Protein AF-A0A2Z6DQY0-F1 (afdb_monomer_lite)

Secondary structure (DSSP, 8-state):
-HHHHHHHHHHHHHHHH-HHHHHHHHHHHHHHHHHHHHHHHHHHHHHHHHHHHH-

Organism: NCBI:txid61126

Radius of gyration: 16.71 Å; chains: 1; bounding box: 39×11×44 Å

pLDDT: mean 96.26, std 3.22, range [75.31, 98.06]

Foldseek 3Di:
DVVLVVLVVVLVVCCVPPVVVSVVSVVVSVVVVVVVVVVVVVVVVVVVVVVVVVD

InterPro domains:
  IPR035908 ATP synthase, F0 complex, subunit A superfamily [SSF81336] (1-55)

Sequence (55 aa):
HLLIQLIATAVFVLLPMMPTVAILTATVLFLLTLLEVAVAMIQAYVFVLLLSLYL

Structure (mmCIF, N/CA/C/O backbone):
data_AF-A0A2Z6DQY0-F1
#
_entry.id   AF-A0A2Z6DQY0-F1
#
loop_
_atom_site.group_PDB
_atom_site.id
_atom_site.type_symbol
_atom_site.label_atom_id
_atom_site.label_alt_id
_atom_site.label_comp_id
_atom_site.label_asym_id
_atom_site.label_entity_id
_atom_site.label_seq_id
_atom_site.pdbx_PDB_ins_code
_atom_site.Cartn_x
_atom_site.Cartn_y
_atom_site.Cartn_z
_atom_site.occupancy
_atom_site.B_iso_or_equiv
_atom_site.auth_seq_id
_atom_site.auth_comp_id
_atom_site.auth_asym_id
_atom_site.auth_atom_id
_atom_site.pdbx_PDB_model_num
ATOM 1 N N . HIS A 1 1 ? -7.305 -0.089 -1.324 1.00 91.06 1 HIS A N 1
ATOM 2 C CA . HIS A 1 1 ? -7.620 -0.823 -2.581 1.00 91.06 1 HIS A CA 1
ATOM 3 C C . HIS A 1 1 ? -7.167 -0.156 -3.891 1.00 91.06 1 HIS A C 1
ATOM 5 O O . HIS A 1 1 ? -6.354 -0.757 -4.583 1.00 91.06 1 HIS A O 1
ATOM 11 N N . LEU A 1 2 ? -7.637 1.049 -4.266 1.00 95.25 2 LEU A N 1
ATOM 12 C CA . LEU A 1 2 ? -7.316 1.662 -5.580 1.00 95.25 2 LEU A CA 1
ATOM 13 C C . LEU A 1 2 ? -5.805 1.853 -5.811 1.00 95.25 2 LEU A C 1
ATOM 15 O O . LEU A 1 2 ? -5.296 1.557 -6.888 1.00 95.25 2 LEU A O 1
ATOM 19 N N . LEU A 1 3 ? -5.072 2.275 -4.779 1.00 95.44 3 LEU A N 1
ATOM 20 C CA . LEU A 1 3 ? -3.615 2.433 -4.825 1.00 95.44 3 LEU A CA 1
ATOM 21 C C . LEU A 1 3 ? -2.907 1.108 -5.171 1.00 95.44 3 LEU A C 1
ATOM 23 O O . LEU A 1 3 ? -2.053 1.080 -6.053 1.00 95.44 3 LEU A O 1
ATOM 27 N N . ILE A 1 4 ? -3.314 0.002 -4.538 1.00 97.06 4 ILE A N 1
ATOM 28 C CA . ILE A 1 4 ? -2.767 -1.341 -4.801 1.00 97.06 4 ILE A CA 1
ATOM 29 C C . ILE A 1 4 ? -2.990 -1.724 -6.266 1.00 97.06 4 ILE A C 1
ATOM 31 O O . ILE A 1 4 ? -2.081 -2.242 -6.906 1.00 97.06 4 ILE A O 1
ATOM 35 N N . GLN A 1 5 ? -4.163 -1.415 -6.823 1.00 97.12 5 GLN A N 1
ATOM 36 C CA . GLN A 1 5 ? -4.457 -1.685 -8.228 1.00 97.12 5 GLN A CA 1
ATOM 37 C C . GLN A 1 5 ? -3.562 -0.874 -9.176 1.00 97.12 5 GLN A C 1
ATOM 39 O O . GLN A 1 5 ? -3.039 -1.438 -10.132 1.00 97.12 5 GLN A O 1
ATOM 44 N N . LEU A 1 6 ? -3.337 0.415 -8.899 1.00 97.69 6 LEU A N 1
ATOM 45 C CA . LEU A 1 6 ? -2.444 1.257 -9.706 1.00 97.69 6 LEU A CA 1
ATOM 46 C C . LEU A 1 6 ? -0.980 0.798 -9.644 1.00 97.69 6 LEU A C 1
ATOM 48 O O . LEU A 1 6 ? -0.275 0.836 -10.648 1.00 97.69 6 LEU A O 1
ATOM 52 N N . ILE A 1 7 ? -0.508 0.341 -8.483 1.00 97.06 7 ILE A N 1
ATOM 53 C CA . ILE A 1 7 ? 0.855 -0.195 -8.368 1.00 97.06 7 ILE A CA 1
ATOM 54 C C . ILE A 1 7 ? 0.956 -1.566 -9.041 1.00 97.06 7 ILE A C 1
ATOM 56 O O . ILE A 1 7 ? 1.950 -1.837 -9.709 1.00 97.06 7 ILE A O 1
ATOM 60 N N . ALA A 1 8 ? -0.074 -2.409 -8.947 1.00 97.50 8 ALA A N 1
ATOM 61 C CA . ALA A 1 8 ? -0.102 -3.686 -9.652 1.00 97.50 8 ALA A CA 1
ATOM 62 C C . ALA A 1 8 ? -0.004 -3.498 -11.174 1.00 97.50 8 ALA A C 1
ATOM 64 O O . ALA A 1 8 ? 0.785 -4.184 -11.821 1.00 97.50 8 ALA A O 1
ATOM 65 N N . THR A 1 9 ? -0.733 -2.537 -11.756 1.00 97.44 9 THR A N 1
ATOM 66 C CA . THR A 1 9 ? -0.602 -2.236 -13.191 1.00 97.44 9 THR A CA 1
ATOM 67 C C . THR A 1 9 ? 0.775 -1.670 -13.535 1.00 97.44 9 THR A C 1
ATOM 69 O O . THR A 1 9 ? 1.342 -2.057 -14.557 1.00 97.44 9 THR A O 1
ATOM 72 N N . ALA A 1 10 ? 1.359 -0.832 -12.671 1.00 96.56 10 ALA A N 1
ATOM 73 C CA . ALA A 1 10 ? 2.720 -0.333 -12.856 1.00 96.56 10 ALA A CA 1
ATOM 74 C C . ALA A 1 10 ? 3.761 -1.468 -12.897 1.00 96.56 10 ALA A C 1
ATOM 76 O O . ALA A 1 10 ? 4.631 -1.447 -13.763 1.00 96.56 10 ALA A O 1
ATOM 77 N N . VAL A 1 11 ? 3.649 -2.494 -12.043 1.00 97.44 11 VAL A N 1
ATOM 78 C CA . VAL A 1 11 ? 4.553 -3.664 -12.060 1.00 97.44 11 VAL A CA 1
ATOM 79 C C . VAL A 1 11 ? 4.519 -4.375 -13.418 1.00 97.44 11 VAL A C 1
ATOM 81 O O . VAL A 1 11 ? 5.574 -4.656 -13.985 1.00 97.44 11 VAL A O 1
ATOM 84 N N . PHE A 1 12 ? 3.329 -4.615 -13.982 1.00 96.56 12 PHE A N 1
ATOM 85 C CA . PHE A 1 12 ? 3.197 -5.270 -15.291 1.00 96.56 12 PHE A CA 1
ATOM 86 C C . PHE A 1 12 ? 3.752 -4.427 -16.443 1.00 96.56 12 PHE A C 1
ATOM 88 O O . PHE A 1 12 ? 4.371 -4.970 -17.355 1.00 96.56 12 PHE A O 1
ATOM 95 N N . VAL A 1 13 ? 3.566 -3.106 -16.392 1.00 97.06 13 VAL A N 1
ATOM 96 C CA . VAL A 1 13 ? 4.097 -2.174 -17.398 1.00 97.06 13 VAL A CA 1
ATOM 97 C C . VAL A 1 13 ? 5.624 -2.078 -17.315 1.00 97.06 13 VAL A C 1
ATOM 99 O O . VAL A 1 13 ? 6.297 -2.013 -18.342 1.00 97.06 13 VAL A O 1
ATOM 102 N N . LEU A 1 14 ? 6.191 -2.107 -16.107 1.00 95.75 14 LEU A N 1
ATOM 103 C CA . LEU A 1 14 ? 7.634 -2.002 -15.896 1.00 95.75 14 LEU A CA 1
ATOM 104 C C . LEU A 1 14 ? 8.384 -3.306 -16.183 1.00 95.75 14 LEU A C 1
ATOM 106 O O . LEU A 1 14 ? 9.568 -3.240 -16.498 1.00 95.75 14 LEU A O 1
ATOM 110 N N . LEU A 1 15 ? 7.733 -4.471 -16.115 1.00 94.19 15 LEU A N 1
ATOM 111 C CA . LEU A 1 15 ? 8.374 -5.776 -16.312 1.00 94.19 15 LEU A CA 1
ATOM 112 C C . LEU A 1 15 ? 9.180 -5.882 -17.629 1.00 94.19 15 LEU A C 1
ATOM 114 O O . LEU A 1 15 ? 10.348 -6.264 -17.555 1.00 94.19 15 LEU A O 1
ATOM 118 N N . PRO A 1 16 ? 8.636 -5.523 -18.815 1.00 93.62 16 PRO A N 1
ATOM 119 C CA . PRO A 1 16 ? 9.402 -5.565 -20.062 1.00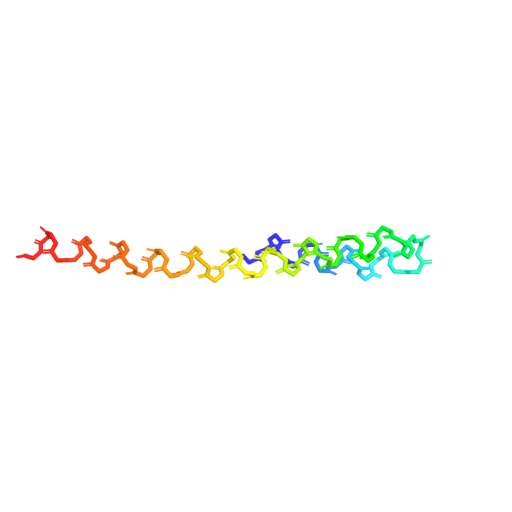 93.62 16 PRO A CA 1
ATOM 120 C C . PRO A 1 16 ? 10.363 -4.379 -20.250 1.00 93.62 16 PRO A C 1
ATOM 122 O O . PRO A 1 16 ? 11.296 -4.491 -21.038 1.00 93.62 16 PRO A O 1
ATOM 125 N N . MET A 1 17 ? 10.148 -3.243 -19.570 1.00 95.88 17 MET A N 1
ATOM 126 C CA . MET A 1 17 ? 10.946 -2.022 -19.778 1.00 95.88 17 MET A CA 1
ATOM 127 C C . MET A 1 17 ? 12.138 -1.906 -18.822 1.00 95.88 17 MET A C 1
ATOM 129 O O . MET A 1 17 ? 13.237 -1.544 -19.231 1.00 95.88 17 MET A O 1
ATOM 133 N N . MET A 1 18 ? 11.923 -2.175 -17.535 1.00 96.44 18 MET A N 1
ATOM 134 C CA . MET A 1 18 ? 12.901 -2.006 -16.457 1.00 96.44 18 MET A CA 1
ATOM 135 C C . MET A 1 18 ? 12.728 -3.118 -15.401 1.00 96.44 18 MET A C 1
ATOM 137 O O . MET A 1 18 ? 12.187 -2.860 -14.320 1.00 96.44 18 MET A O 1
ATOM 141 N N . PRO A 1 19 ? 13.214 -4.349 -15.663 1.00 92.69 19 PRO A N 1
ATOM 142 C CA . PRO A 1 19 ? 12.964 -5.517 -14.810 1.00 92.69 19 PRO A CA 1
ATOM 143 C C . PRO A 1 19 ? 13.390 -5.327 -13.347 1.00 92.69 19 PRO A C 1
ATOM 145 O O . PRO A 1 19 ? 12.668 -5.712 -12.430 1.00 92.69 19 PRO A O 1
ATOM 148 N N . THR A 1 20 ? 14.531 -4.675 -13.101 1.00 96.50 20 THR A N 1
ATOM 149 C CA . THR A 1 20 ? 15.021 -4.404 -11.739 1.00 96.50 20 THR A CA 1
ATOM 150 C C . THR A 1 20 ? 14.062 -3.505 -10.955 1.00 96.50 20 THR A C 1
ATOM 152 O O . THR A 1 20 ? 13.782 -3.763 -9.786 1.00 96.50 20 THR A O 1
ATOM 155 N N . VAL A 1 21 ? 13.512 -2.469 -11.598 1.00 96.94 21 VAL A N 1
ATOM 156 C CA . VAL A 1 21 ? 12.538 -1.560 -10.971 1.00 96.94 21 VAL A CA 1
ATOM 157 C C . VAL A 1 21 ? 11.195 -2.266 -10.779 1.00 96.94 21 VAL A C 1
ATOM 159 O O . VAL A 1 21 ? 10.548 -2.072 -9.751 1.00 96.94 21 VAL A O 1
ATOM 162 N N . ALA A 1 22 ? 10.797 -3.128 -11.720 1.00 97.12 22 ALA A N 1
ATOM 163 C CA . ALA A 1 22 ? 9.592 -3.950 -11.611 1.00 97.12 22 ALA A CA 1
ATOM 164 C C . ALA A 1 22 ? 9.635 -4.880 -10.384 1.00 97.12 22 ALA A C 1
ATOM 166 O O . ALA A 1 22 ? 8.659 -4.978 -9.646 1.00 97.12 22 ALA A O 1
ATOM 167 N N . ILE A 1 23 ? 10.783 -5.509 -10.109 1.00 97.25 23 ILE A N 1
ATOM 168 C CA . ILE A 1 23 ? 10.956 -6.364 -8.924 1.00 97.25 23 ILE A CA 1
ATOM 169 C C . ILE A 1 23 ? 10.870 -5.536 -7.636 1.00 97.25 23 ILE A C 1
ATOM 171 O O . ILE A 1 23 ? 10.152 -5.913 -6.713 1.00 97.25 23 ILE A O 1
ATOM 175 N N . LEU A 1 24 ? 11.543 -4.381 -7.572 1.00 97.88 24 LEU A N 1
ATOM 176 C CA . LEU A 1 24 ? 11.464 -3.499 -6.400 1.00 97.88 24 LEU A CA 1
ATOM 177 C C . LEU A 1 24 ? 10.031 -3.002 -6.149 1.00 97.88 24 LEU A C 1
ATOM 179 O O . LEU A 1 24 ? 9.564 -3.001 -5.011 1.00 97.88 24 LEU A O 1
ATOM 183 N N . THR A 1 25 ? 9.311 -2.621 -7.207 1.00 96.62 25 THR A N 1
ATOM 184 C CA . THR A 1 25 ? 7.905 -2.195 -7.108 1.00 96.62 25 THR A CA 1
ATOM 185 C C . THR A 1 25 ? 6.968 -3.347 -6.734 1.00 96.62 25 THR A C 1
ATOM 187 O O . THR A 1 25 ? 6.033 -3.126 -5.967 1.00 96.62 25 THR A O 1
ATOM 190 N N . ALA A 1 26 ? 7.247 -4.583 -7.160 1.00 96.69 26 ALA A N 1
ATOM 191 C CA . ALA A 1 26 ? 6.521 -5.772 -6.708 1.00 96.69 26 ALA A CA 1
ATOM 192 C C . ALA A 1 26 ? 6.732 -6.050 -5.207 1.00 96.69 26 ALA A C 1
ATOM 194 O O . ALA A 1 26 ? 5.778 -6.396 -4.508 1.00 96.69 26 ALA A O 1
ATOM 195 N N . THR A 1 27 ? 7.939 -5.827 -4.677 1.00 97.94 27 THR A N 1
ATOM 196 C CA . THR A 1 27 ? 8.198 -5.903 -3.229 1.00 97.94 27 THR A CA 1
ATOM 197 C C . THR A 1 27 ? 7.379 -4.864 -2.462 1.00 97.94 27 THR A C 1
ATOM 199 O O . THR A 1 27 ? 6.776 -5.185 -1.440 1.00 97.94 27 THR A O 1
ATOM 202 N N . VAL A 1 28 ? 7.295 -3.627 -2.965 1.00 97.50 28 VAL A N 1
ATOM 203 C CA . VAL A 1 28 ? 6.443 -2.583 -2.367 1.00 97.50 28 VAL A CA 1
ATOM 204 C C . VAL A 1 28 ? 4.969 -2.984 -2.410 1.00 97.50 28 VAL A C 1
ATOM 206 O O . VAL A 1 28 ? 4.276 -2.842 -1.405 1.00 97.50 28 VAL A O 1
ATOM 209 N N . LEU A 1 29 ? 4.490 -3.526 -3.534 1.00 97.81 29 LEU A N 1
ATOM 210 C CA . LEU A 1 29 ? 3.122 -4.032 -3.662 1.00 97.81 29 LEU A CA 1
ATOM 211 C C . LEU A 1 29 ? 2.820 -5.090 -2.593 1.00 97.81 29 LEU A C 1
ATOM 213 O O . LEU A 1 29 ? 1.796 -4.996 -1.922 1.00 97.81 29 LEU A O 1
ATOM 217 N N . PHE A 1 30 ? 3.730 -6.044 -2.378 1.00 97.75 30 PHE A N 1
ATOM 218 C CA . PHE A 1 30 ? 3.593 -7.050 -1.325 1.00 97.75 30 PHE A CA 1
ATOM 219 C C . PHE A 1 30 ? 3.475 -6.412 0.068 1.00 97.75 30 PHE A C 1
ATOM 221 O O . PHE A 1 30 ? 2.533 -6.710 0.805 1.00 97.75 30 PHE A O 1
ATOM 228 N N . LEU A 1 31 ? 4.361 -5.473 0.413 1.00 98.06 31 LEU A N 1
ATOM 229 C CA . LEU A 1 31 ? 4.296 -4.765 1.697 1.00 98.06 31 LEU A CA 1
ATOM 230 C C . LEU A 1 31 ? 2.981 -3.990 1.871 1.00 98.06 31 LEU A C 1
ATOM 232 O O . LEU A 1 31 ? 2.404 -3.990 2.957 1.00 98.06 31 LEU A O 1
ATOM 236 N N . LEU A 1 32 ? 2.465 -3.376 0.803 1.00 97.38 32 LEU A N 1
ATOM 237 C CA . LEU A 1 32 ? 1.181 -2.674 0.836 1.00 97.38 32 LEU A CA 1
ATOM 238 C C . LEU A 1 32 ? -0.004 -3.616 1.060 1.00 97.38 32 LEU A C 1
ATOM 240 O O . LEU A 1 32 ? -0.956 -3.223 1.729 1.00 97.38 32 LEU A O 1
ATOM 244 N N . THR A 1 33 ? 0.042 -4.855 0.560 1.00 96.81 33 THR A N 1
ATOM 245 C CA . THR A 1 33 ? -1.019 -5.834 0.858 1.00 96.81 33 THR A CA 1
ATOM 246 C C . THR A 1 33 ? -1.052 -6.213 2.337 1.00 96.81 33 THR A C 1
ATOM 248 O O . THR A 1 33 ? -2.133 -6.290 2.916 1.00 96.81 33 THR A O 1
ATOM 251 N N . LEU A 1 34 ? 0.113 -6.367 2.977 1.00 97.88 34 LEU A N 1
ATOM 252 C CA . LEU A 1 34 ? 0.196 -6.594 4.423 1.00 97.88 34 LEU A CA 1
ATOM 253 C C . LEU A 1 34 ? -0.341 -5.392 5.207 1.00 97.88 34 LEU A C 1
ATOM 255 O O . LEU A 1 34 ? -1.079 -5.566 6.177 1.00 97.88 34 LEU A O 1
ATOM 259 N N . LEU A 1 35 ? -0.010 -4.175 4.766 1.00 97.25 35 LEU A N 1
ATOM 260 C CA . LEU A 1 35 ? -0.512 -2.953 5.388 1.00 97.25 35 LEU A CA 1
ATOM 261 C C . LEU A 1 35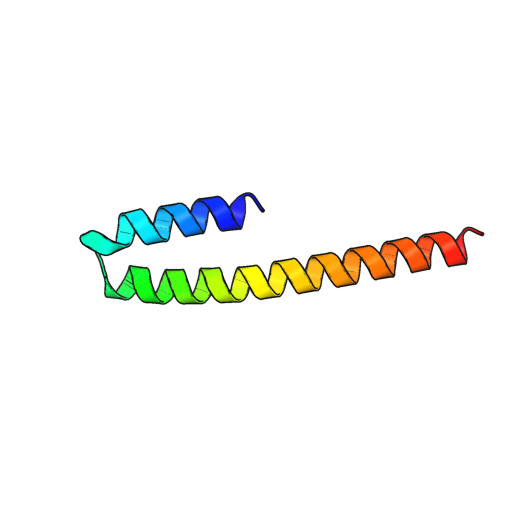 ? -2.039 -2.830 5.272 1.00 97.25 35 LEU A C 1
ATOM 263 O O . LEU A 1 35 ? -2.683 -2.467 6.250 1.00 97.25 35 LEU A O 1
ATOM 267 N N . GLU A 1 36 ? -2.631 -3.171 4.126 1.00 97.62 36 GLU A N 1
ATOM 268 C CA . GLU A 1 36 ? -4.090 -3.143 3.938 1.00 97.62 36 GLU A CA 1
ATOM 269 C C . GLU A 1 36 ? -4.802 -4.081 4.925 1.00 97.62 36 GLU A C 1
ATOM 271 O O . GLU A 1 36 ? -5.813 -3.709 5.520 1.00 97.62 36 GLU A O 1
ATOM 276 N N . VAL A 1 37 ? -4.245 -5.277 5.153 1.00 97.00 37 VAL A N 1
ATOM 277 C CA . VAL A 1 37 ? -4.769 -6.217 6.154 1.00 97.00 37 VAL A CA 1
ATOM 278 C C . VAL A 1 37 ? -4.664 -5.622 7.557 1.00 97.00 37 VAL A C 1
ATOM 280 O O . VAL A 1 37 ? -5.631 -5.673 8.315 1.00 97.00 37 VAL A O 1
ATOM 283 N N . ALA A 1 38 ? -3.528 -5.013 7.906 1.00 97.81 38 ALA A N 1
ATOM 284 C CA . ALA A 1 38 ? 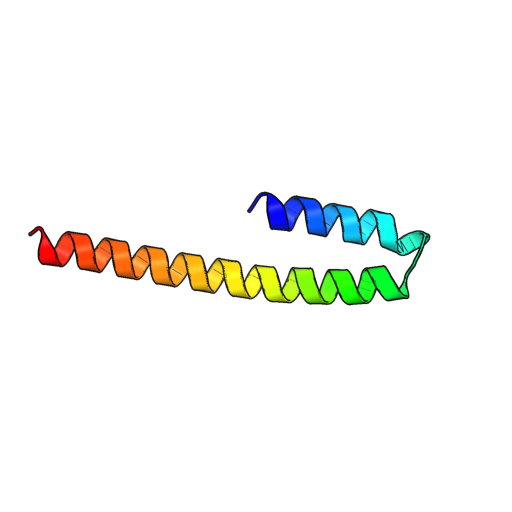-3.359 -4.362 9.203 1.00 97.81 38 ALA A CA 1
ATOM 285 C C . ALA A 1 38 ? -4.383 -3.231 9.417 1.00 97.81 38 ALA A C 1
ATOM 287 O O . ALA A 1 38 ? -5.009 -3.157 10.474 1.00 97.81 38 ALA A O 1
ATOM 288 N N . VAL A 1 39 ? -4.612 -2.394 8.401 1.00 97.75 39 VAL A N 1
ATOM 289 C CA . VAL A 1 39 ? -5.620 -1.325 8.441 1.00 97.75 39 VAL A CA 1
ATOM 290 C C . VAL A 1 39 ? -7.029 -1.899 8.602 1.00 97.75 39 VAL A C 1
ATOM 292 O O . VAL A 1 39 ? -7.797 -1.390 9.417 1.00 97.75 39 VAL A O 1
ATOM 295 N N . ALA A 1 40 ? -7.364 -2.987 7.901 1.00 97.19 40 ALA A N 1
ATOM 296 C CA . ALA A 1 40 ? -8.659 -3.652 8.040 1.00 97.19 40 ALA A CA 1
ATOM 297 C C . ALA A 1 40 ? -8.888 -4.198 9.462 1.00 97.19 40 ALA A C 1
ATOM 299 O O . ALA A 1 40 ? -9.968 -4.012 10.027 1.00 97.19 40 ALA A O 1
ATOM 300 N N . MET A 1 41 ? -7.866 -4.812 10.070 1.00 97.88 41 MET A N 1
ATOM 301 C CA . MET A 1 41 ? -7.934 -5.306 11.451 1.00 97.88 41 MET A CA 1
ATOM 302 C C . MET A 1 41 ? -8.146 -4.170 12.456 1.00 97.88 41 MET A C 1
ATOM 304 O O . MET A 1 41 ? -8.990 -4.278 13.346 1.00 97.88 41 MET A O 1
ATOM 308 N N . ILE A 1 42 ? -7.417 -3.061 12.296 1.00 97.69 42 ILE A N 1
ATOM 309 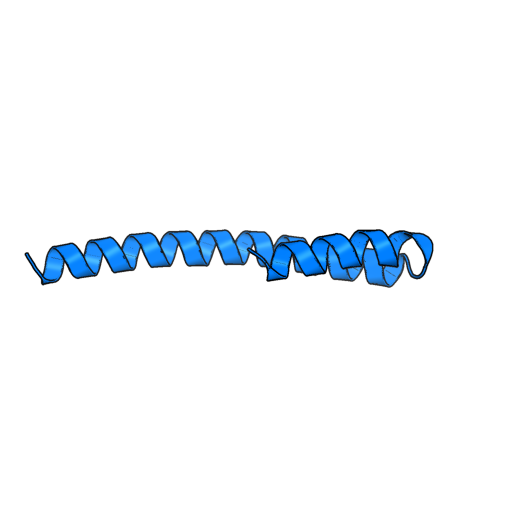C CA . ILE A 1 42 ? -7.571 -1.879 13.152 1.00 97.69 42 ILE A CA 1
ATOM 310 C C . ILE A 1 42 ? -8.972 -1.290 12.994 1.00 97.69 42 ILE A C 1
ATOM 312 O O . ILE A 1 42 ? -9.614 -0.974 13.993 1.00 97.69 42 ILE A O 1
ATOM 316 N N . GLN A 1 43 ? -9.481 -1.189 11.766 1.00 97.38 43 GLN A N 1
ATOM 317 C CA . GLN A 1 43 ? -10.809 -0.638 11.527 1.00 97.38 43 GLN A CA 1
ATOM 318 C C . G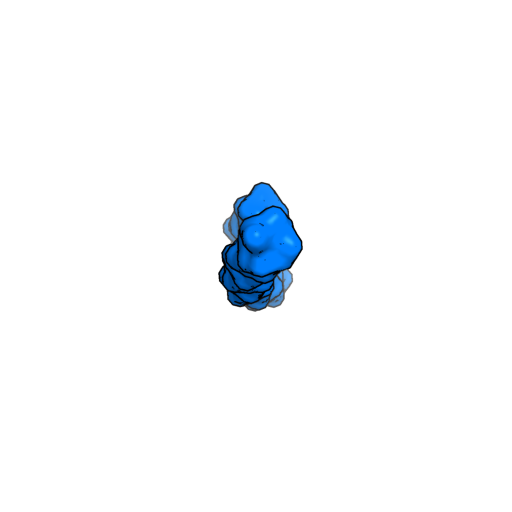LN A 1 43 ? -11.913 -1.477 12.183 1.00 97.38 43 GLN A C 1
ATOM 320 O O . GLN A 1 43 ? -12.830 -0.918 12.784 1.00 97.38 43 GLN A O 1
ATOM 325 N N . ALA A 1 44 ? -11.808 -2.807 12.127 1.00 97.81 44 ALA A N 1
ATOM 326 C CA . ALA A 1 44 ? -12.732 -3.695 12.827 1.00 97.81 44 ALA A CA 1
ATOM 327 C C . ALA A 1 44 ? -12.673 -3.494 14.352 1.00 97.81 44 ALA A C 1
ATOM 329 O O . ALA A 1 44 ? -13.714 -3.380 14.998 1.00 97.81 44 ALA A O 1
ATOM 330 N N . TYR A 1 45 ? -11.468 -3.387 14.924 1.00 98.00 45 TYR A N 1
ATOM 331 C CA . TYR A 1 45 ? -11.286 -3.141 16.358 1.00 98.00 45 TYR A CA 1
ATOM 332 C C . TYR A 1 45 ? -11.882 -1.800 16.800 1.00 98.00 45 TYR A C 1
ATOM 334 O O . TYR A 1 45 ? -12.626 -1.746 17.777 1.00 98.00 45 TYR A O 1
ATOM 342 N N . VAL A 1 46 ? -11.594 -0.721 16.068 1.00 97.44 46 VAL A N 1
ATOM 343 C CA . VAL A 1 46 ? -12.104 0.618 16.386 1.00 97.44 46 VAL A CA 1
ATOM 344 C C . VAL A 1 46 ? -13.628 0.655 16.288 1.00 97.44 46 VAL A C 1
ATOM 346 O O . VAL A 1 46 ? -14.271 1.235 17.156 1.00 97.44 46 VAL A O 1
ATOM 349 N N . PHE A 1 47 ? -14.226 -0.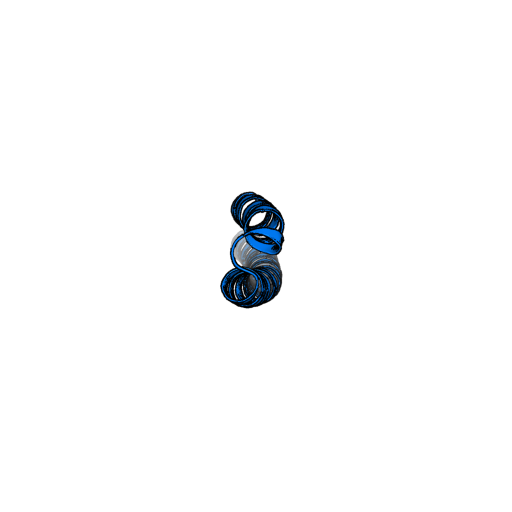007 15.293 1.00 97.69 47 PHE A N 1
ATOM 350 C CA . PHE A 1 47 ? -15.682 -0.104 15.185 1.00 97.69 47 PHE A CA 1
ATOM 351 C C . PHE A 1 47 ? -16.311 -0.806 16.396 1.00 97.69 47 PHE A C 1
ATOM 353 O O . PHE A 1 47 ? -17.274 -0.295 16.968 1.00 97.69 47 PHE A O 1
ATOM 360 N N . VAL A 1 48 ? -15.740 -1.936 16.826 1.00 97.56 48 VAL A N 1
ATOM 361 C CA . VAL A 1 48 ? -16.205 -2.652 18.024 1.00 97.56 48 VAL A CA 1
ATOM 362 C C . VAL A 1 48 ? -16.039 -1.790 19.274 1.00 97.56 48 VAL A C 1
ATOM 364 O O . VAL A 1 48 ? -16.962 -1.706 20.076 1.00 97.56 48 VAL A O 1
ATOM 367 N N . LEU A 1 49 ? -14.903 -1.109 19.430 1.00 96.75 49 LEU A N 1
ATOM 368 C CA . LEU A 1 49 ? -14.665 -0.214 20.561 1.00 96.75 49 LEU A CA 1
ATOM 369 C C . LEU A 1 49 ? -15.699 0.919 20.619 1.00 96.75 49 LEU A C 1
ATOM 371 O O . LEU A 1 49 ? -16.237 1.193 21.686 1.00 96.75 49 LEU A O 1
ATOM 375 N N . LEU A 1 50 ? -15.997 1.558 19.483 1.00 96.56 50 LEU A N 1
ATOM 376 C CA . LEU A 1 50 ? -17.005 2.616 19.408 1.00 96.56 50 LEU A CA 1
ATOM 377 C C . LEU A 1 50 ? -18.401 2.098 19.771 1.00 96.56 50 LEU A C 1
ATOM 379 O O . LEU A 1 50 ? -19.114 2.773 20.507 1.00 96.56 50 LEU A O 1
ATOM 383 N N . LEU A 1 51 ? -18.773 0.898 19.310 1.00 96.62 51 LEU A N 1
ATOM 384 C CA . LEU A 1 51 ? -20.037 0.267 19.688 1.00 96.62 51 LEU A CA 1
ATOM 385 C C . LEU A 1 51 ? -20.099 0.000 21.200 1.00 96.62 51 LEU A C 1
ATOM 387 O O . LEU A 1 51 ? -21.100 0.325 21.825 1.00 96.62 51 LEU A O 1
ATOM 391 N N . SER A 1 52 ? -19.025 -0.529 21.788 1.00 94.62 52 SER A N 1
ATOM 392 C CA . SER A 1 52 ? -18.949 -0.842 23.222 1.00 94.62 52 SER A CA 1
ATOM 393 C C . SER A 1 52 ? -18.923 0.382 24.139 1.00 94.62 52 SER A C 1
ATOM 395 O O . SER A 1 52 ? -19.253 0.247 25.307 1.00 94.62 52 SER A O 1
ATOM 397 N N . LEU A 1 53 ? -18.463 1.543 23.657 1.00 93.56 53 LEU A N 1
ATOM 398 C CA . LEU A 1 53 ? -18.483 2.793 24.429 1.00 93.56 53 LEU A CA 1
ATOM 399 C C . LEU A 1 53 ? -19.791 3.575 24.265 1.00 93.56 53 LEU A C 1
ATOM 401 O O . LEU A 1 53 ? -20.106 4.410 25.109 1.00 93.56 53 LEU A O 1
ATOM 405 N N . TYR A 1 54 ? -20.493 3.377 23.148 1.00 92.69 54 TYR A N 1
ATOM 406 C CA . TYR A 1 54 ? -21.769 4.035 22.878 1.00 92.69 54 TYR A CA 1
ATOM 407 C C . TYR A 1 54 ? -22.962 3.299 23.507 1.00 92.69 54 TYR A C 1
ATOM 409 O O . TYR A 1 54 ? -23.934 3.952 23.888 1.00 92.69 54 TYR A O 1
ATOM 417 N N . LEU A 1 55 ? -22.892 1.965 23.591 1.00 75.31 55 LEU A N 1
ATOM 418 C CA . LEU A 1 55 ? -23.831 1.122 24.341 1.00 75.31 55 LEU A CA 1
ATOM 419 C C . LEU A 1 55 ? -23.529 1.156 25.843 1.00 75.31 55 LEU A C 1
ATOM 421 O O . LEU A 1 55 ? -24.513 1.153 26.615 1.00 75.31 55 LEU A O 1
#

=== Feature glossary ===
Reading guide. The protein is described through the following features:

Foldseek 3Di. A 3Di character summarizes, for each residue, the relative orientation of the Cα frame of its nearest spatial neighbor. Because it encodes fold topology rather than chemistry, 3Di alignments detect remote structural similarity that sequence alignment misses.

Contact-map, Ramachandran, and PAE plots. Plot images: a contact map (which residues are close in 3D, as an N×N binary image), a Ramachandran scatter (backbone torsion angles, revealing secondary-structure composition at a glance), and — for AlphaFold structures — a PAE heatmap (pairwise prediction confidence).

Radius of gyration, Cα contacts, bounding box. Radius of gyration (Rg) is the root-mean-square distance of Cα atoms from their centroid — a single number for overall size and compactness. A globular domain of N residues has Rg ≈ 2.2·N^0.38 Å; an extended or disordered chain has a much larger Rg. The Cα contact count is the number of residue pairs whose Cα atoms are within 8 Å and are more than four positions apart in sequence — a standard proxy for tertiary packing density. The bounding box is the smallest axis-aligned box enclosing all Cα atoms.

Secondary structure (8-state, DSSP). Eight-state secondary structure (DSSP): H is the canonical α-helix, G the tighter 3₁₀-helix, I the wider π-helix; E/B are β-structure, T and S are turns and bends, and '-' is everything else. DSSP derives these from the pattern of main-chain N–H···O=C hydrogen bonds, not from the sequence.

B-factor. B-factor (Debye–Waller factor) reflects atomic displacement in the crystal lattice. It is an experimental observable (units Å²), not a prediction; low values mean the atom is pinned down, high values mean it moves or is heterogeneous across the crystal.

pLDDT. pLDDT is the predicted lDDT-Cα score: AlphaFold's confidence that the local environment of each residue (all inter-atomic distances within 15 Å) is correctly placed. It is a per-residue number between 0 and 100, with higher meaning more reliable.

Nearest PDB structures. Nearest PDB neighbors are the top structural matches found by Foldseek when searching this structure against the entire Protein Data Bank. Each hit reports a TM-score (0 to 1; >0.5 almost always implies the same fold) and an E-value. These are *structural* homologs — they may share no detectable sequence similarity.

Solvent-accessible surface area. Accessible surface area quantifies burial. A residue with SASA near zero is packed into the hydrophobic core; one with SASA >100 Å² sits on the surface. Computed here via the Shrake–Rupley numerical algorithm with a 1.4 Å probe.

Rendered structure images. Structure images are PyMOL renders from six orthogonal camera directions. Cartoon representation draws helices as coils and strands as arrows; sticks shows the backbone as bonds; surface shows the solvent-excluded envelope. Rainbow coloring maps sequence position to hue (blue→red, N→C); chain coloring assigns a distinct color per polypeptide.

Backbone torsions (φ/ψ). φ (phi) and ψ (psi) are the two rotatable backbone dihedrals per residue: φ is the C(i-1)–N–Cα–C torsion, ψ is the N–Cα–C–N(i+1) torsion, both in degrees on (−180°, 180°]. α-helical residues cluster near (−60°, −45°); β-strand residues near (−120°, +130°). A Ramachandran plot is simply a scatter of (φ, ψ) for every residue.

Predicted aligned error. Predicted Aligned Error (PAE) is an AlphaFold confidence matrix: entry (i, j) is the expected error in the position of residue j, in ångströms, when the prediction is superimposed on the true structure at residue i. Low PAE within a block of residues means that block is internally rigid and well-predicted; high PAE between two blocks means their relative placement is uncertain even if each block individually is confident.

mmCIF coordinates. Structure coordinates are given as an mmCIF _atom_site loop: one row per atom with element, residue name, chain id, sequence number, and x/y/z position in Å. Only the four main-chain atoms per residue are included here; side chains are omitted to keep the record compact.

InterPro / GO / CATH / organism. Database cross-references. InterPro integrates a dozen domain/family signature databases into unified entries with residue-range hits. GO terms attach function/process/location labels with evidence codes. CATH codes position the fold in a four-level structural taxonomy. Organism is the NCBI-taxonomy species name.

Secondary structure (3-state, P-SEA). SS3 is a coarse helix/strand/coil call (letters a/b/c) made by the P-SEA algorithm from inter-Cα distances and dihedrals. It is less detailed than DSSP but needs only Cα positions.

Sequence. Sequence gives the chain of amino acids in standard one-letter code (A=alanine, C=cysteine, …, Y=tyrosine), read N→C. It is the only feature that is directly encoded by the gene; all structural features are derived from the folded form of this sequence.